Protein AF-T0ZQF3-F1 (afdb_monomer)

Sequence (94 aa):
LLWTWLKRRHPGKGERWIYNQYFQRRGLRNWVFAVPKGKLELVEASKTPIRRHVKIKGQAHPFDPKWTDYLNVRKTFSKLKREWDRFFGSHTAR

pLDDT: mean 86.38, std 11.75, range [34.78, 95.69]

Secondary structure (DSSP, 8-state):
-HHHHHHHH-TTS-HHHHHHHHEEEETTEEEEEB-TT-S-BPPPGGGS-----PPPPTT--TT-GGGHHHHHHHHHHHHHHHHHHHHH------

Solvent-accessible surface area (backbone atoms only — not comparable to full-atom values): 6107 Å² total; per-residue (Å²): 109,72,67,62,51,49,49,69,75,36,76,91,53,56,69,70,56,55,43,69,49,32,38,41,74,56,90,94,42,67,76,40,52,33,47,69,99,51,94,53,59,69,77,59,70,86,73,53,73,88,80,87,76,82,82,74,66,87,86,65,44,94,86,43,76,92,30,46,64,63,54,49,56,50,51,51,52,55,50,53,50,53,51,48,46,70,79,63,62,85,80,82,80,132

Radius of gyration: 22.58 Å; Cα contacts (8 Å, |Δi|>4): 51; chains: 1; bounding box: 43×25×59 Å

Structure (mmCIF, N/CA/C/O backbone):
data_AF-T0ZQF3-F1
#
_entry.id   AF-T0ZQF3-F1
#
loop_
_atom_site.group_PDB
_atom_site.id
_atom_site.type_symbol
_atom_site.label_atom_id
_atom_site.label_alt_id
_atom_site.label_comp_id
_atom_site.label_asym_id
_atom_site.label_entity_id
_atom_site.label_seq_id
_atom_site.pdbx_PDB_ins_code
_atom_site.Cartn_x
_atom_site.Cartn_y
_atom_site.Cartn_z
_atom_site.occupancy
_atom_site.B_iso_or_equiv
_atom_site.auth_seq_id
_atom_site.auth_comp_id
_atom_site.auth_asym_id
_atom_site.auth_atom_id
_atom_site.pdbx_PDB_model_num
ATOM 1 N N . LEU A 1 1 ? 0.420 -2.143 15.176 1.00 87.56 1 LEU A N 1
ATOM 2 C CA . LEU A 1 1 ? 0.834 -0.778 14.761 1.00 87.56 1 LEU A CA 1
ATOM 3 C C . LEU A 1 1 ? -0.325 0.224 14.774 1.00 87.56 1 LEU A C 1
ATOM 5 O O . LEU A 1 1 ? -0.291 1.112 15.615 1.00 87.56 1 LEU A O 1
ATOM 9 N N . LEU A 1 2 ? -1.366 0.081 13.936 1.00 92.25 2 LEU A N 1
ATOM 10 C CA . LEU A 1 2 ? -2.506 1.026 13.909 1.00 92.25 2 LEU A CA 1
ATOM 11 C C . LEU A 1 2 ? -3.218 1.172 15.261 1.00 92.25 2 LEU A C 1
ATOM 13 O O . LEU A 1 2 ? -3.479 2.284 15.702 1.00 92.25 2 LEU A O 1
ATOM 17 N N . TRP A 1 3 ? -3.474 0.057 15.947 1.00 92.12 3 TRP A N 1
ATOM 18 C CA . TRP A 1 3 ? -4.126 0.061 17.258 1.00 92.12 3 TRP A CA 1
ATOM 19 C C . TRP A 1 3 ? -3.343 0.870 18.299 1.00 92.12 3 TRP A C 1
ATOM 21 O O . TRP A 1 3 ? -3.879 1.787 18.911 1.00 92.12 3 TRP A O 1
ATOM 31 N N . THR A 1 4 ? -2.044 0.602 18.435 1.00 94.69 4 THR A N 1
ATOM 32 C CA . THR A 1 4 ? -1.145 1.341 19.333 1.00 94.69 4 THR A CA 1
ATOM 33 C C . THR A 1 4 ? -1.093 2.830 18.990 1.00 94.69 4 THR A C 1
ATOM 35 O O . THR A 1 4 ? -1.149 3.674 19.881 1.00 94.69 4 THR A O 1
ATOM 38 N N . TRP A 1 5 ? -1.033 3.164 17.696 1.00 94.31 5 TRP A N 1
ATOM 39 C CA . TRP A 1 5 ? -1.052 4.550 17.230 1.00 94.31 5 TRP A CA 1
ATOM 40 C C . TRP A 1 5 ? -2.352 5.266 17.612 1.00 94.31 5 TRP A C 1
ATOM 42 O O . TRP A 1 5 ? -2.302 6.397 18.092 1.00 94.31 5 TRP A O 1
ATOM 52 N N . LEU A 1 6 ? -3.499 4.600 17.470 1.00 94.69 6 LEU A N 1
ATOM 53 C CA . LEU A 1 6 ? -4.792 5.158 17.856 1.00 94.69 6 LEU A CA 1
ATOM 54 C C . LEU A 1 6 ? -4.912 5.372 19.364 1.00 94.69 6 LEU A C 1
ATOM 56 O O . LEU A 1 6 ? -5.359 6.442 19.766 1.00 94.69 6 LEU A O 1
ATOM 60 N N . LYS A 1 7 ? -4.480 4.409 20.191 1.00 94.69 7 LYS A N 1
ATOM 61 C CA . LYS A 1 7 ? -4.472 4.582 21.654 1.00 94.69 7 LYS A CA 1
ATOM 62 C C . LYS A 1 7 ? -3.630 5.785 22.066 1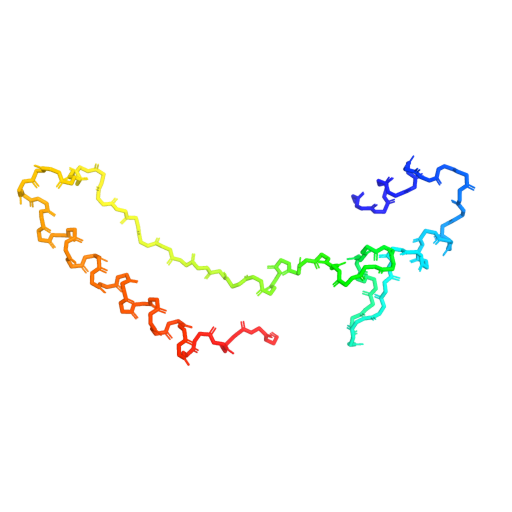.00 94.69 7 LYS A C 1
ATOM 64 O O . LYS A 1 7 ? -4.061 6.589 22.881 1.00 94.69 7 LYS A O 1
ATOM 69 N N . ARG A 1 8 ? -2.456 5.953 21.447 1.00 95.31 8 ARG A N 1
ATOM 70 C CA . ARG A 1 8 ? -1.585 7.109 21.697 1.00 95.31 8 ARG A CA 1
ATOM 71 C C . ARG A 1 8 ? -2.203 8.425 21.220 1.00 95.31 8 ARG A C 1
ATOM 73 O O . ARG A 1 8 ? -2.023 9.445 21.869 1.00 95.31 8 ARG A O 1
ATOM 80 N N . ARG A 1 9 ? -2.912 8.417 20.087 1.00 94.50 9 ARG A N 1
ATOM 81 C CA . ARG A 1 9 ? -3.602 9.601 19.550 1.00 94.50 9 ARG A CA 1
ATOM 82 C C . ARG A 1 9 ? -4.800 10.017 20.408 1.00 94.50 9 ARG A C 1
ATOM 84 O O . ARG A 1 9 ? -5.141 11.194 20.425 1.00 94.50 9 ARG A O 1
ATOM 91 N N . HIS A 1 10 ? -5.425 9.066 21.102 1.00 94.44 10 HIS A N 1
ATOM 92 C CA . HIS A 1 10 ? -6.652 9.272 21.871 1.00 94.44 10 HIS A CA 1
ATOM 93 C C . HIS A 1 10 ? -6.509 8.810 23.330 1.00 94.44 10 HIS A C 1
ATOM 95 O O . HIS A 1 10 ? -7.240 7.915 23.753 1.00 94.44 10 HIS A O 1
ATOM 101 N N . PRO A 1 11 ? -5.615 9.428 24.126 1.00 95.06 11 PRO A N 1
ATOM 102 C CA . PRO A 1 11 ? -5.321 8.974 25.488 1.00 95.06 11 PRO A CA 1
ATOM 103 C C . PRO A 1 11 ? -6.530 9.061 26.436 1.00 95.06 11 PRO A C 1
ATOM 105 O O . PRO A 1 11 ? -6.635 8.276 27.369 1.00 95.06 11 PRO A O 1
ATOM 108 N N . GLY A 1 12 ? -7.468 9.982 26.183 1.00 95.19 12 GLY A N 1
ATOM 109 C CA . GLY A 1 12 ? -8.686 10.164 26.983 1.00 95.19 12 GLY A CA 1
ATOM 110 C C . GLY A 1 12 ? -9.923 9.431 26.455 1.00 95.19 12 GLY A C 1
ATOM 111 O O . GLY A 1 12 ? -11.033 9.712 26.904 1.00 95.19 12 GLY A O 1
ATOM 112 N N . LYS A 1 13 ? -9.786 8.556 25.450 1.00 95.56 13 LYS A N 1
ATOM 113 C CA . LYS A 1 13 ? -10.917 7.807 24.884 1.00 95.56 13 LYS A CA 1
ATOM 114 C C . LYS A 1 13 ? -10.729 6.317 25.125 1.00 95.56 13 LYS A C 1
ATOM 116 O O . LYS A 1 13 ? -9.664 5.765 24.875 1.00 95.56 13 LYS A O 1
ATOM 121 N N . GLY A 1 14 ? -11.798 5.662 25.570 1.00 95.38 14 GLY A N 1
ATOM 122 C CA . GLY A 1 14 ? -11.794 4.218 25.773 1.00 95.38 14 GLY A CA 1
ATOM 123 C C . GLY A 1 14 ? -11.629 3.442 24.464 1.00 95.38 14 GLY A C 1
ATOM 124 O O . GLY A 1 14 ? -11.991 3.912 23.382 1.00 95.38 14 GLY A O 1
ATOM 125 N N . GLU A 1 15 ? -11.146 2.208 24.572 1.00 93.75 15 GLU A N 1
ATOM 126 C CA . GLU A 1 15 ? -10.876 1.339 23.420 1.00 93.75 15 GLU A CA 1
ATOM 127 C C . GLU A 1 15 ? -12.116 1.101 22.551 1.00 93.75 15 GLU A C 1
ATOM 129 O O . GLU A 1 15 ? -12.036 1.136 21.324 1.00 93.75 15 GLU A O 1
ATOM 134 N N . ARG A 1 16 ? -13.289 0.948 23.179 1.00 94.06 16 ARG A N 1
ATOM 135 C CA . ARG A 1 16 ? -14.570 0.791 22.476 1.00 94.06 16 ARG A CA 1
ATOM 136 C C . ARG A 1 16 ? -14.913 2.006 21.616 1.00 94.06 16 ARG A C 1
ATOM 138 O O . ARG A 1 16 ? -15.436 1.852 20.516 1.00 94.06 16 ARG A O 1
ATOM 145 N N . TRP A 1 17 ? -14.603 3.211 22.095 1.00 94.81 17 TRP A N 1
ATOM 146 C CA . TRP A 1 17 ? -14.810 4.428 21.315 1.00 94.81 17 TRP A CA 1
ATOM 147 C C . TRP A 1 17 ? -13.872 4.450 20.107 1.00 94.81 17 TRP A C 1
ATOM 149 O O . TRP A 1 17 ? -14.334 4.661 18.991 1.00 94.81 17 TRP A O 1
ATOM 159 N N . ILE A 1 18 ? -12.585 4.146 20.306 1.00 94.00 18 ILE A N 1
ATOM 160 C CA . ILE A 1 18 ? -11.596 4.071 19.219 1.00 94.00 18 ILE A CA 1
ATOM 161 C C . ILE A 1 18 ? -12.032 3.055 18.157 1.00 94.00 18 ILE A C 1
ATOM 163 O O . ILE A 1 18 ? -11.996 3.366 16.965 1.00 94.00 18 ILE A O 1
ATOM 167 N N . TYR A 1 19 ? -12.478 1.869 18.586 1.00 92.31 19 TYR A N 1
ATOM 168 C CA . TYR A 1 19 ? -12.991 0.835 17.693 1.00 92.31 19 TYR A CA 1
ATOM 169 C C . TYR A 1 19 ? -14.145 1.363 16.837 1.00 92.31 19 TYR A C 1
ATOM 171 O O . TYR A 1 19 ? -14.044 1.372 15.615 1.00 92.31 19 TYR A O 1
ATOM 179 N N . ASN A 1 20 ? -15.187 1.904 17.469 1.00 91.25 20 ASN A N 1
ATOM 180 C CA . ASN A 1 20 ? -16.372 2.397 16.767 1.00 91.25 20 ASN A CA 1
ATOM 181 C C . ASN A 1 20 ? -16.085 3.577 15.822 1.00 91.25 20 ASN A C 1
ATOM 183 O O . ASN A 1 20 ? -16.818 3.777 14.857 1.00 91.25 20 ASN A O 1
ATOM 187 N N . GLN A 1 21 ? -15.056 4.385 16.100 1.00 91.81 21 GLN A N 1
ATOM 188 C CA . GLN A 1 21 ? -14.709 5.530 15.255 1.00 91.81 21 GLN A CA 1
ATOM 189 C C . GLN A 1 21 ? -13.919 5.143 14.005 1.00 91.81 21 GLN A C 1
ATOM 191 O O . GLN A 1 21 ? -14.160 5.708 12.938 1.00 91.81 21 GLN A O 1
ATOM 196 N N . TYR A 1 22 ? -12.963 4.223 14.138 1.00 92.25 22 TYR A N 1
ATOM 197 C CA . TYR A 1 22 ? -11.972 3.953 13.092 1.00 92.25 22 TYR A CA 1
ATOM 198 C C . TYR A 1 22 ? -12.117 2.589 12.431 1.00 92.25 22 TYR A C 1
ATOM 200 O O . TYR A 1 22 ? -11.573 2.393 11.349 1.00 92.25 22 TYR A O 1
ATOM 208 N N . PHE A 1 23 ? -12.810 1.642 13.057 1.00 92.06 23 PHE A N 1
ATOM 209 C CA . PHE A 1 23 ? -12.968 0.295 12.533 1.00 92.06 23 PHE A CA 1
ATOM 210 C C . PHE A 1 23 ? -14.417 0.049 12.147 1.00 92.06 23 PHE A C 1
ATOM 212 O O . PHE A 1 23 ? -15.338 0.209 12.943 1.00 92.06 23 PHE A O 1
ATOM 219 N N . GLN A 1 24 ? -14.615 -0.347 10.895 1.00 89.56 24 GLN A N 1
ATOM 220 C CA . GLN A 1 24 ? -15.934 -0.585 10.327 1.00 89.56 24 GLN A CA 1
ATOM 221 C C . GLN A 1 24 ? -16.022 -1.991 9.738 1.00 89.56 24 GLN A C 1
ATOM 223 O O . GLN A 1 24 ? -15.014 -2.630 9.416 1.00 89.56 24 GLN A O 1
ATOM 228 N N . ARG A 1 25 ? -17.258 -2.470 9.594 1.00 89.31 25 ARG A N 1
ATOM 229 C CA . ARG A 1 25 ? -17.568 -3.662 8.808 1.00 89.31 25 ARG A CA 1
ATOM 230 C C . ARG A 1 25 ? -17.773 -3.261 7.350 1.00 89.31 25 ARG A C 1
ATOM 232 O O . ARG A 1 25 ? -18.550 -2.354 7.054 1.00 89.31 25 ARG A O 1
ATOM 239 N N . ARG A 1 26 ? -17.094 -3.952 6.436 1.00 87.00 26 ARG A N 1
ATOM 240 C CA . ARG A 1 26 ? -17.190 -3.755 4.984 1.00 87.00 26 ARG A CA 1
ATOM 241 C C . ARG A 1 26 ? -17.364 -5.115 4.315 1.00 87.00 26 ARG A C 1
ATOM 243 O O . ARG A 1 26 ? -16.435 -5.919 4.253 1.00 87.00 26 ARG A O 1
ATOM 250 N N . GLY A 1 27 ? -18.586 -5.397 3.864 1.00 86.44 27 GLY A N 1
ATOM 251 C CA . GLY A 1 27 ? -18.966 -6.716 3.355 1.00 86.44 27 GLY A CA 1
ATOM 252 C C . GLY A 1 27 ? -18.791 -7.809 4.416 1.00 86.44 27 GLY A C 1
ATOM 253 O O . GLY A 1 27 ? -19.353 -7.725 5.514 1.00 86.44 27 GLY A O 1
ATOM 254 N N . LEU A 1 28 ? -17.990 -8.824 4.087 1.00 88.50 28 LEU A N 1
ATOM 255 C CA . LEU A 1 28 ? -17.649 -9.936 4.983 1.00 88.50 28 LEU A CA 1
ATOM 256 C C . LEU A 1 28 ? -16.483 -9.620 5.934 1.00 88.50 28 LEU A C 1
ATOM 258 O O . LEU A 1 28 ? -16.187 -10.412 6.825 1.00 88.50 28 LEU A O 1
ATOM 262 N N . ARG A 1 29 ? -15.811 -8.473 5.766 1.00 87.12 29 ARG A N 1
ATOM 263 C CA . ARG A 1 29 ? -14.648 -8.097 6.575 1.00 87.12 29 ARG A CA 1
ATOM 264 C C . ARG A 1 29 ? -15.053 -7.205 7.742 1.00 87.12 29 ARG A C 1
ATOM 266 O O . ARG A 1 29 ? -15.761 -6.214 7.567 1.00 87.12 29 ARG A O 1
ATOM 273 N N . ASN A 1 30 ? -14.529 -7.533 8.917 1.00 88.88 30 ASN A N 1
ATOM 274 C CA . ASN A 1 30 ? -14.557 -6.686 10.107 1.00 88.88 30 ASN A CA 1
ATOM 275 C C . ASN A 1 30 ? -13.172 -6.063 10.327 1.00 88.88 30 ASN A C 1
ATOM 277 O O . ASN A 1 30 ? -12.201 -6.473 9.692 1.00 88.88 30 ASN A O 1
ATOM 281 N N . TRP A 1 31 ? -13.079 -5.089 11.237 1.00 91.31 31 TRP A N 1
ATOM 282 C CA . TRP A 1 31 ? -11.813 -4.419 11.567 1.00 91.31 31 TRP A CA 1
ATOM 283 C C . TRP A 1 31 ? -11.155 -3.716 10.367 1.00 91.31 31 TRP A C 1
ATOM 285 O O . TRP A 1 31 ? -9.930 -3.621 10.276 1.00 91.31 31 TRP A O 1
ATOM 295 N N . VAL A 1 32 ? -11.964 -3.174 9.453 1.00 91.50 32 VAL A N 1
ATOM 296 C CA . VAL A 1 32 ? -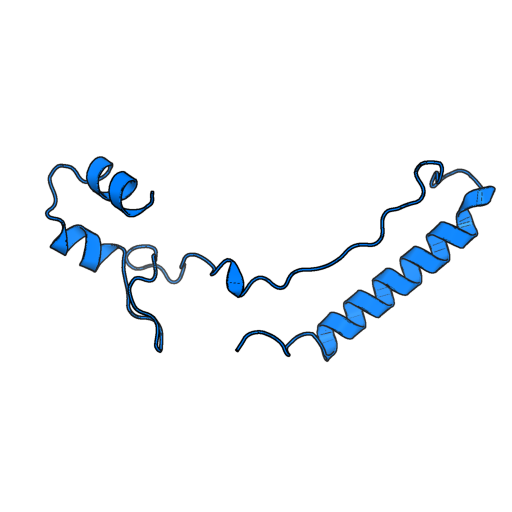11.450 -2.352 8.356 1.00 91.50 32 VAL A CA 1
ATOM 297 C C . VAL A 1 32 ? -11.194 -0.946 8.874 1.00 91.50 32 VAL A C 1
ATOM 299 O O . VAL A 1 32 ? -12.122 -0.266 9.310 1.00 91.50 32 VAL A O 1
ATOM 302 N N . PHE A 1 33 ? -9.928 -0.533 8.842 1.00 92.75 33 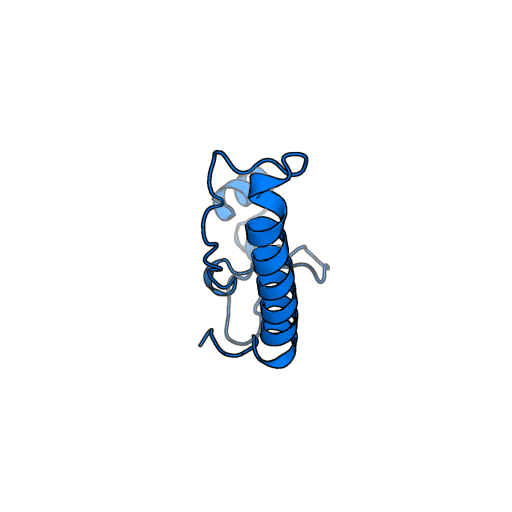PHE A N 1
ATOM 303 C CA . PHE A 1 33 ? -9.528 0.809 9.241 1.00 92.75 33 PHE A CA 1
ATOM 304 C C . PHE A 1 33 ? -10.005 1.829 8.203 1.00 92.75 33 PHE A C 1
ATOM 306 O O . PHE A 1 33 ? -9.604 1.774 7.038 1.00 92.75 33 PHE A O 1
ATOM 313 N N . ALA A 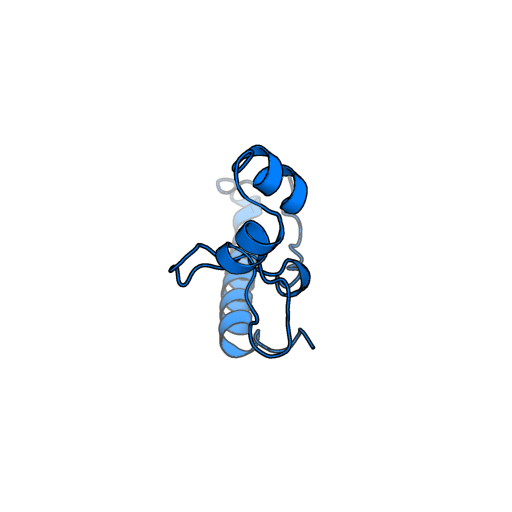1 34 ? -10.846 2.760 8.635 1.00 90.25 34 ALA A N 1
ATOM 314 C CA . ALA A 1 34 ? -11.452 3.781 7.800 1.00 90.25 34 ALA A CA 1
ATOM 315 C C . ALA A 1 34 ? -11.428 5.146 8.487 1.00 90.25 34 ALA A C 1
ATOM 317 O O . ALA A 1 34 ? -11.350 5.265 9.713 1.00 90.25 34 ALA A O 1
ATOM 318 N N . VAL A 1 35 ? -11.492 6.198 7.674 1.00 85.62 35 VAL A N 1
ATOM 319 C CA . VAL A 1 35 ? -11.589 7.566 8.181 1.00 85.62 35 VAL A CA 1
ATOM 320 C C . VAL A 1 35 ? -12.971 7.765 8.820 1.00 85.62 35 VAL A C 1
ATOM 322 O O . VAL A 1 35 ? -13.979 7.442 8.183 1.00 85.62 35 VAL A O 1
ATOM 325 N N . PRO A 1 36 ? -13.059 8.332 10.040 1.00 75.81 36 PRO A N 1
ATOM 326 C CA . PRO A 1 36 ? -14.339 8.651 10.660 1.00 75.81 36 PRO A CA 1
ATOM 327 C C . PRO A 1 36 ? -15.166 9.548 9.733 1.00 75.81 36 PRO A C 1
ATOM 329 O O . PRO A 1 36 ? -14.685 10.590 9.293 1.00 75.81 36 PRO A O 1
ATOM 332 N N . LYS A 1 37 ? -16.401 9.135 9.418 1.00 73.19 37 LYS A N 1
ATOM 333 C CA . LYS A 1 37 ? -17.317 9.827 8.482 1.00 73.19 37 LYS A CA 1
ATOM 334 C C . LYS A 1 37 ? -16.805 9.959 7.033 1.00 73.19 37 LYS A C 1
ATOM 336 O O . LYS A 1 37 ? -17.432 10.640 6.228 1.00 73.19 37 LYS A O 1
ATOM 341 N N . GLY A 1 38 ? -15.695 9.310 6.685 1.00 68.94 38 GLY A N 1
ATOM 342 C CA . GLY A 1 38 ? -15.120 9.324 5.344 1.00 68.94 38 GLY A CA 1
ATOM 343 C C . GLY A 1 38 ? -15.477 8.079 4.534 1.00 68.94 38 GLY A C 1
ATOM 344 O O . GLY A 1 38 ? -15.806 7.025 5.076 1.00 68.94 38 GLY A O 1
ATOM 345 N N . LYS A 1 39 ? -15.361 8.191 3.207 1.00 76.94 39 LYS A N 1
ATOM 346 C CA . LYS A 1 39 ? -15.437 7.044 2.282 1.00 76.94 39 LYS A CA 1
ATOM 347 C C . LYS A 1 39 ? -14.085 6.340 2.089 1.00 76.94 39 LYS A C 1
ATOM 349 O O . LYS A 1 39 ? -14.020 5.345 1.379 1.00 76.94 39 LYS A O 1
ATOM 354 N N . LEU A 1 40 ? -13.015 6.868 2.686 1.00 86.94 40 LEU A N 1
ATOM 355 C CA . LEU A 1 40 ? -11.659 6.347 2.533 1.00 86.94 40 LEU A CA 1
ATOM 356 C C . LEU A 1 40 ? -11.376 5.261 3.572 1.00 86.94 40 LEU A C 1
ATOM 358 O O . LEU A 1 40 ? -11.548 5.473 4.776 1.00 86.94 40 LEU A O 1
ATOM 362 N N . GLU A 1 41 ? -10.893 4.124 3.090 1.00 89.31 41 GLU A N 1
ATOM 363 C CA . GLU A 1 41 ? -10.428 3.000 3.894 1.00 89.31 41 GLU A CA 1
ATOM 364 C C . GLU A 1 41 ? -9.016 2.595 3.486 1.00 89.31 41 GLU A C 1
ATOM 366 O O . GLU A 1 41 ? -8.546 2.908 2.389 1.00 89.31 41 GLU A O 1
ATOM 371 N N . LEU A 1 42 ? -8.326 1.907 4.391 1.00 89.69 42 LEU A N 1
ATOM 372 C CA . LEU A 1 42 ? -7.015 1.368 4.084 1.00 89.69 42 LEU A CA 1
ATOM 373 C C . LEU A 1 42 ? -7.144 0.255 3.039 1.00 89.69 42 LEU A C 1
ATOM 375 O O . LEU A 1 42 ? -7.835 -0.742 3.259 1.00 89.69 42 LEU A O 1
ATOM 379 N N . VAL A 1 43 ? -6.435 0.418 1.921 1.00 88.56 43 VAL A N 1
ATOM 380 C CA . VAL A 1 43 ? -6.371 -0.598 0.869 1.00 88.56 43 VAL A CA 1
ATOM 381 C C . VAL A 1 43 ? -5.729 -1.864 1.424 1.00 88.56 43 VAL A C 1
ATOM 383 O O . VAL A 1 43 ? -4.724 -1.832 2.135 1.00 88.56 43 VAL A O 1
ATOM 386 N N . GLU A 1 44 ? -6.322 -3.002 1.088 1.00 88.06 44 GLU A N 1
ATOM 387 C CA . GLU A 1 44 ? -5.792 -4.297 1.475 1.00 88.06 44 GLU A CA 1
ATOM 388 C C . GLU A 1 44 ? -4.553 -4.632 0.641 1.00 88.06 44 GLU A C 1
ATOM 390 O O . GLU A 1 44 ? -4.619 -4.712 -0.587 1.00 88.06 44 GLU A O 1
ATOM 395 N N . ALA A 1 45 ? -3.423 -4.857 1.310 1.00 88.62 45 ALA A N 1
ATOM 396 C CA . ALA A 1 45 ? -2.171 -5.177 0.631 1.00 88.62 45 ALA A CA 1
ATOM 397 C C . ALA A 1 45 ? -2.285 -6.452 -0.225 1.00 88.62 45 ALA A C 1
ATOM 399 O O . ALA A 1 45 ? -1.779 -6.474 -1.341 1.00 88.62 45 ALA A O 1
ATOM 400 N N . SER A 1 46 ? -3.013 -7.472 0.245 1.00 87.62 46 SER A N 1
ATOM 401 C CA . SER A 1 46 ? -3.246 -8.729 -0.489 1.00 87.62 46 SER A CA 1
ATOM 402 C C . SER A 1 46 ? -4.060 -8.544 -1.775 1.00 87.62 46 SER A C 1
ATOM 404 O O . SER A 1 46 ? -3.857 -9.281 -2.734 1.00 87.62 46 SER A O 1
ATOM 406 N N . LYS A 1 47 ? -4.950 -7.542 -1.825 1.00 86.12 47 LYS A N 1
ATOM 407 C CA . LYS A 1 47 ? -5.719 -7.199 -3.032 1.00 86.12 47 LYS A CA 1
ATOM 408 C C . LYS A 1 47 ? -4.890 -6.452 -4.065 1.00 86.12 47 LYS A C 1
ATOM 410 O O . LYS A 1 47 ? -5.331 -6.306 -5.201 1.00 86.12 47 LYS A O 1
ATOM 415 N N . THR A 1 48 ? -3.719 -5.945 -3.685 1.00 87.44 48 THR A N 1
ATOM 416 C CA . THR A 1 48 ? -2.805 -5.332 -4.644 1.00 87.44 48 THR A CA 1
ATOM 417 C C . THR A 1 48 ? -2.122 -6.448 -5.431 1.00 87.44 48 THR A C 1
ATOM 419 O O . THR A 1 48 ? -1.332 -7.198 -4.854 1.00 87.44 48 THR A O 1
ATOM 422 N N . PRO A 1 49 ? -2.396 -6.592 -6.740 1.00 85.31 49 PRO A N 1
ATOM 423 C CA . PRO A 1 49 ? -1.813 -7.673 -7.515 1.00 85.31 49 PRO A CA 1
ATOM 424 C C . PRO A 1 49 ? -0.300 -7.489 -7.626 1.00 85.31 49 PRO A C 1
ATOM 426 O O . PRO A 1 49 ? 0.203 -6.390 -7.880 1.00 85.31 49 PRO A O 1
ATOM 429 N N . ILE A 1 50 ? 0.437 -8.589 -7.495 1.00 86.38 50 ILE A N 1
ATOM 430 C CA . ILE A 1 50 ? 1.888 -8.581 -7.669 1.00 86.38 50 ILE A CA 1
ATOM 431 C C . ILE A 1 50 ? 2.200 -8.446 -9.163 1.00 86.38 50 ILE A C 1
ATOM 433 O O . ILE A 1 50 ? 2.082 -9.400 -9.931 1.00 86.38 50 ILE A O 1
ATOM 437 N N . ARG A 1 51 ? 2.650 -7.260 -9.582 1.00 83.75 51 ARG A N 1
ATOM 438 C CA . ARG A 1 51 ? 3.085 -7.008 -10.962 1.00 83.75 51 ARG A CA 1
ATOM 439 C C . ARG A 1 51 ? 4.578 -7.264 -11.107 1.00 83.75 51 ARG A C 1
ATOM 441 O O . ARG A 1 51 ? 5.409 -6.589 -10.505 1.00 83.75 51 ARG A O 1
ATOM 448 N N . ARG A 1 52 ? 4.933 -8.254 -11.926 1.00 84.94 52 ARG A N 1
ATOM 449 C CA . ARG A 1 52 ? 6.331 -8.570 -12.243 1.00 84.94 52 ARG A CA 1
ATOM 450 C C . ARG A 1 52 ? 6.794 -7.749 -13.444 1.00 84.94 52 ARG A C 1
ATOM 452 O O . ARG A 1 52 ? 6.163 -7.762 -14.503 1.00 84.94 52 ARG A O 1
ATOM 459 N N . HIS A 1 53 ? 7.914 -7.057 -13.271 1.00 85.50 53 HIS A N 1
ATOM 460 C CA . HIS A 1 53 ? 8.549 -6.246 -14.302 1.00 85.50 53 HIS A CA 1
ATOM 461 C C . HIS A 1 53 ? 9.856 -6.907 -14.743 1.00 85.50 53 HIS A C 1
ATOM 463 O O . HIS A 1 53 ? 10.683 -7.277 -13.912 1.00 85.50 53 HIS A O 1
ATOM 469 N N . VAL A 1 54 ? 10.057 -7.040 -16.054 1.00 87.50 54 VAL A N 1
ATOM 470 C CA . VAL A 1 54 ? 11.341 -7.484 -16.613 1.00 87.50 54 VAL A CA 1
ATOM 471 C C . VAL A 1 54 ? 12.342 -6.343 -16.445 1.00 87.50 54 VAL A C 1
ATOM 473 O O . VAL A 1 54 ? 12.011 -5.208 -16.786 1.00 87.50 54 VAL A O 1
ATOM 476 N N . LYS A 1 55 ? 13.558 -6.594 -15.948 1.00 90.56 55 LYS A N 1
ATOM 477 C CA . LYS A 1 55 ? 14.590 -5.544 -15.853 1.00 90.56 55 LYS A CA 1
ATOM 478 C C . LYS A 1 55 ? 14.958 -4.995 -17.242 1.00 90.56 55 LYS A C 1
ATOM 480 O O . LYS A 1 55 ? 14.809 -5.678 -18.258 1.00 90.56 55 LYS A O 1
ATOM 485 N N . ILE A 1 56 ? 15.377 -3.732 -17.299 1.00 92.12 56 ILE A N 1
ATOM 486 C CA . ILE A 1 56 ? 15.971 -3.143 -18.506 1.00 92.12 56 ILE A CA 1
ATOM 487 C C . ILE A 1 56 ? 17.442 -3.567 -18.599 1.00 92.12 56 ILE A C 1
ATOM 489 O O . ILE A 1 56 ? 18.088 -3.774 -17.571 1.00 92.12 56 ILE A O 1
ATOM 493 N N . LYS A 1 57 ? 17.973 -3.719 -19.815 1.00 92.75 57 LYS A N 1
ATOM 494 C CA . LYS A 1 57 ? 19.415 -3.914 -20.012 1.00 92.75 57 LYS A CA 1
ATOM 495 C C . LYS A 1 57 ? 20.144 -2.660 -19.520 1.00 92.75 57 LYS A C 1
ATOM 497 O O . LYS A 1 57 ? 19.849 -1.574 -20.001 1.00 92.75 57 LYS A O 1
ATOM 502 N N . GLY A 1 58 ? 21.073 -2.804 -18.574 1.00 92.69 58 GLY A N 1
ATOM 503 C CA . GLY A 1 58 ? 21.713 -1.656 -17.911 1.00 92.69 58 GLY A CA 1
ATOM 504 C C . GLY A 1 58 ? 22.502 -0.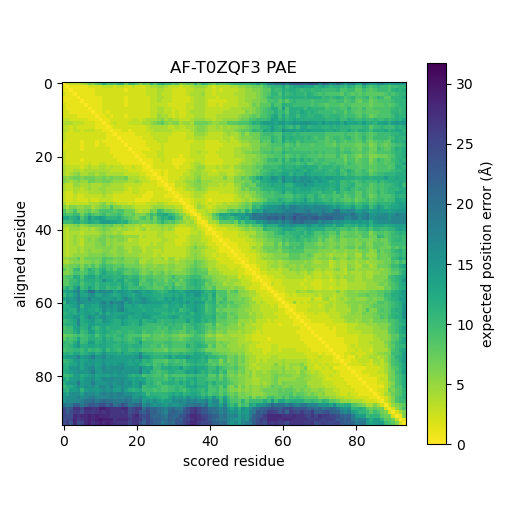737 -18.850 1.00 92.69 58 GLY A C 1
ATOM 505 O O . GLY A 1 58 ? 22.553 0.461 -18.620 1.00 92.69 58 GLY A O 1
ATOM 506 N N . GLN A 1 59 ? 23.055 -1.282 -19.936 1.00 93.25 59 GLN A N 1
ATOM 507 C CA . GLN A 1 59 ? 23.775 -0.516 -20.961 1.00 93.25 59 GLN A CA 1
ATOM 508 C C . GLN A 1 59 ? 22.847 0.183 -21.969 1.00 93.25 59 GLN A C 1
ATOM 510 O O . GLN A 1 59 ? 23.329 0.932 -22.813 1.00 93.25 59 GLN A O 1
ATOM 515 N N . ALA A 1 60 ? 21.535 -0.081 -21.931 1.00 91.81 60 ALA A N 1
ATOM 516 C CA . ALA A 1 60 ? 20.612 0.472 -22.911 1.00 91.81 60 ALA A CA 1
ATOM 517 C C . ALA A 1 60 ? 20.365 1.958 -22.657 1.00 91.81 60 ALA A C 1
ATOM 519 O O . ALA A 1 60 ? 19.743 2.331 -21.661 1.00 91.81 60 ALA A O 1
ATOM 520 N N . HIS A 1 61 ? 20.811 2.787 -23.597 1.00 90.06 61 HIS A N 1
ATOM 521 C CA . HIS A 1 61 ? 20.678 4.233 -23.525 1.00 90.06 61 HIS A CA 1
ATOM 522 C C . HIS A 1 61 ? 19.684 4.753 -24.580 1.00 90.06 61 HIS A C 1
ATOM 524 O O . HIS A 1 61 ? 19.769 4.340 -25.736 1.00 90.06 61 HIS A O 1
ATOM 530 N N . PRO A 1 62 ? 18.752 5.666 -24.237 1.00 90.12 62 PRO A N 1
ATOM 531 C CA . PRO A 1 62 ? 17.724 6.142 -25.171 1.00 90.12 62 PRO A CA 1
ATOM 532 C C . PRO A 1 62 ? 18.243 6.856 -26.421 1.00 90.12 62 PRO A C 1
ATOM 534 O O . PRO A 1 62 ? 17.553 6.860 -27.435 1.00 90.12 62 PRO A O 1
ATOM 537 N N . PHE A 1 63 ? 19.425 7.467 -26.332 1.00 91.12 63 PHE A N 1
ATOM 538 C CA . PHE A 1 63 ? 20.006 8.283 -27.403 1.00 91.12 63 PHE A CA 1
ATOM 539 C C . PHE A 1 63 ? 21.087 7.554 -28.211 1.00 91.12 63 PHE A C 1
ATOM 541 O O . PHE A 1 63 ? 21.645 8.134 -29.132 1.00 91.12 63 PHE A O 1
ATOM 548 N N . ASP A 1 64 ? 21.402 6.304 -27.864 1.00 94.50 64 ASP A N 1
ATOM 549 C CA . ASP A 1 64 ? 22.343 5.489 -28.632 1.00 94.50 64 ASP A CA 1
ATOM 550 C C . ASP A 1 64 ? 21.560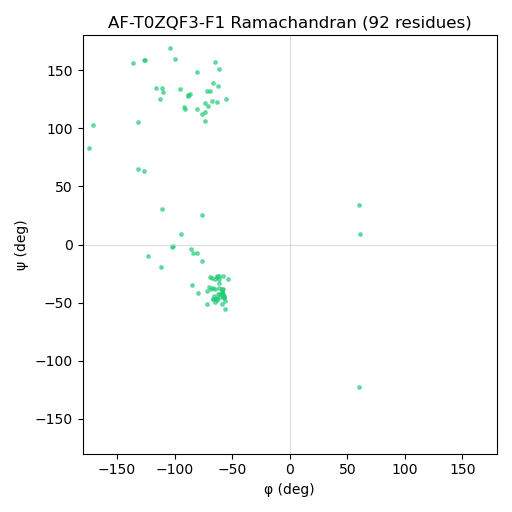 4.668 -29.680 1.00 94.50 64 ASP A C 1
ATOM 552 O O . ASP A 1 64 ? 20.724 3.838 -29.290 1.00 94.50 64 ASP A O 1
ATOM 556 N N . PRO A 1 65 ? 21.814 4.873 -30.993 1.00 94.19 65 PRO A N 1
ATOM 557 C CA . PRO A 1 65 ? 21.117 4.175 -32.074 1.00 94.19 65 PRO A CA 1
ATOM 558 C C . PRO A 1 65 ? 21.147 2.649 -31.948 1.00 94.19 65 PRO A C 1
ATOM 560 O O . PRO A 1 65 ? 20.197 1.971 -32.336 1.00 94.19 65 PRO A O 1
ATOM 563 N N . LYS A 1 66 ? 22.201 2.090 -31.336 1.00 95.38 66 LYS A N 1
ATOM 564 C CA . LYS A 1 66 ? 22.339 0.646 -31.104 1.00 95.38 66 LYS A CA 1
ATOM 565 C C . LYS A 1 66 ? 21.187 0.061 -30.277 1.00 95.38 66 LYS A C 1
ATOM 567 O O . LYS A 1 66 ? 20.885 -1.127 -30.388 1.00 95.38 66 LYS A O 1
ATOM 572 N N . TRP A 1 67 ? 20.546 0.865 -29.427 1.00 95.69 67 TRP A N 1
ATOM 573 C CA . TRP A 1 67 ? 19.479 0.414 -28.527 1.00 95.69 67 TRP A CA 1
ATOM 574 C C . TRP A 1 67 ? 18.074 0.768 -29.001 1.00 95.69 67 TRP A C 1
ATOM 576 O O . TRP A 1 67 ? 17.104 0.376 -28.342 1.00 95.69 67 TRP A O 1
ATOM 586 N N . THR A 1 68 ? 17.940 1.471 -30.127 1.00 93.75 68 THR A N 1
ATOM 587 C CA . THR A 1 68 ? 16.652 1.951 -30.633 1.00 93.75 68 THR A CA 1
ATOM 588 C C . THR A 1 68 ? 15.656 0.807 -30.812 1.00 93.75 68 THR A C 1
ATOM 590 O O . THR A 1 68 ? 14.556 0.871 -30.259 1.00 93.75 68 THR A O 1
ATOM 593 N N . ASP A 1 69 ? 16.060 -0.288 -31.456 1.00 94.50 69 ASP A N 1
ATOM 594 C CA . ASP A 1 69 ? 15.180 -1.437 -31.699 1.00 94.50 69 ASP A CA 1
ATOM 595 C C . ASP A 1 69 ? 14.734 -2.118 -30.403 1.00 94.50 69 ASP A C 1
ATOM 597 O O . ASP A 1 69 ? 13.541 -2.342 -30.178 1.00 94.50 69 ASP A O 1
ATOM 601 N N . TYR A 1 70 ? 15.676 -2.381 -29.492 1.00 93.62 70 TYR A N 1
ATOM 602 C CA . TYR A 1 70 ? 15.384 -2.973 -28.184 1.00 93.62 70 TYR A CA 1
ATOM 603 C C . TYR A 1 70 ? 14.369 -2.135 -27.391 1.00 93.62 70 TYR A C 1
ATOM 605 O O . TYR A 1 70 ? 13.418 -2.672 -26.813 1.00 93.62 70 TYR A O 1
ATOM 613 N N . LEU A 1 71 ? 14.556 -0.812 -27.364 1.00 93.62 71 LEU A N 1
ATOM 614 C CA . LEU A 1 71 ? 13.666 0.103 -26.656 1.00 93.62 71 LEU A CA 1
ATOM 615 C C . LEU A 1 71 ? 12.300 0.214 -27.343 1.00 93.62 71 LEU A C 1
ATOM 617 O O . LEU A 1 71 ? 11.286 0.287 -26.645 1.00 93.62 71 LEU A O 1
ATOM 621 N N . ASN A 1 72 ? 12.247 0.174 -28.675 1.00 93.81 72 ASN A N 1
ATOM 622 C CA . ASN A 1 72 ? 11.001 0.207 -29.440 1.00 93.81 72 ASN A CA 1
ATOM 623 C C . ASN A 1 72 ? 10.150 -1.042 -29.189 1.00 93.81 72 ASN A C 1
ATOM 625 O O . ASN A 1 72 ? 8.990 -0.909 -28.795 1.00 93.81 72 ASN A O 1
ATOM 629 N N . VAL A 1 73 ? 10.734 -2.240 -29.290 1.00 92.81 73 VAL A N 1
ATOM 630 C CA . VAL A 1 73 ? 10.046 -3.510 -28.980 1.00 92.81 73 VAL A CA 1
ATOM 631 C C . VAL A 1 73 ? 9.541 -3.529 -27.536 1.00 92.81 73 VAL A C 1
ATOM 633 O O . VAL A 1 73 ? 8.430 -3.966 -27.234 1.00 92.81 73 VAL A O 1
ATOM 636 N N . ARG A 1 74 ? 10.331 -3.005 -26.599 1.00 91.81 74 ARG A N 1
ATOM 637 C CA . ARG A 1 74 ? 9.918 -2.930 -25.196 1.00 91.81 74 ARG A CA 1
ATOM 638 C C . ARG A 1 74 ? 8.765 -1.944 -24.977 1.00 91.81 74 ARG A C 1
ATOM 640 O O . ARG A 1 74 ? 7.878 -2.222 -24.163 1.00 91.81 74 ARG A O 1
ATOM 647 N N . LYS A 1 75 ? 8.762 -0.800 -25.672 1.00 90.38 75 LYS A N 1
ATOM 648 C CA . LYS A 1 75 ? 7.668 0.187 -25.635 1.00 90.38 75 LYS A CA 1
ATOM 649 C C . LYS A 1 75 ? 6.374 -0.408 -26.186 1.00 90.38 75 LYS A C 1
ATOM 651 O O . LYS A 1 75 ? 5.337 -0.263 -25.534 1.00 90.38 75 LYS A O 1
ATOM 656 N N . THR A 1 76 ? 6.431 -1.100 -27.328 1.00 91.88 76 THR A N 1
ATOM 657 C CA . THR A 1 76 ? 5.259 -1.752 -27.934 1.00 91.88 76 THR A CA 1
ATOM 658 C C . THR A 1 76 ? 4.716 -2.845 -27.020 1.00 91.88 76 THR A C 1
ATOM 660 O O . THR A 1 76 ? 3.535 -2.810 -26.680 1.00 91.88 76 THR A O 1
ATOM 663 N N . PHE A 1 77 ? 5.577 -3.718 -26.487 1.00 87.00 77 PHE A N 1
ATOM 664 C CA . PHE A 1 77 ? 5.171 -4.739 -25.518 1.00 87.00 77 PHE A CA 1
ATOM 665 C C . PHE A 1 77 ? 4.542 -4.130 -24.25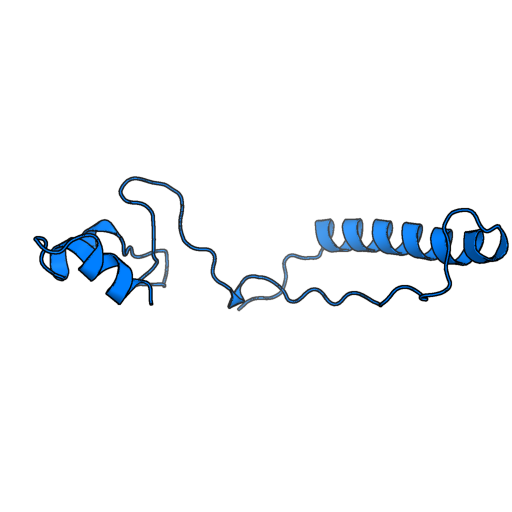5 1.00 87.00 77 PHE A C 1
ATOM 667 O O . PHE A 1 77 ? 3.515 -4.599 -23.775 1.00 87.00 77 PHE A O 1
ATOM 674 N N . SER A 1 78 ? 5.103 -3.035 -23.731 1.00 86.12 78 SER A N 1
ATOM 675 C CA . SER A 1 78 ? 4.543 -2.340 -22.561 1.00 86.12 78 SER A CA 1
ATOM 676 C C . SER A 1 78 ? 3.200 -1.665 -22.855 1.00 86.12 78 SER A C 1
ATOM 678 O O . SER A 1 78 ? 2.397 -1.474 -21.942 1.00 86.12 78 SER A O 1
ATOM 680 N N . LYS A 1 79 ? 2.949 -1.244 -24.101 1.00 85.56 79 LYS A N 1
ATOM 681 C CA . LYS A 1 79 ? 1.652 -0.706 -24.533 1.00 85.56 79 LYS A CA 1
ATOM 682 C C . LYS A 1 79 ? 0.613 -1.825 -24.629 1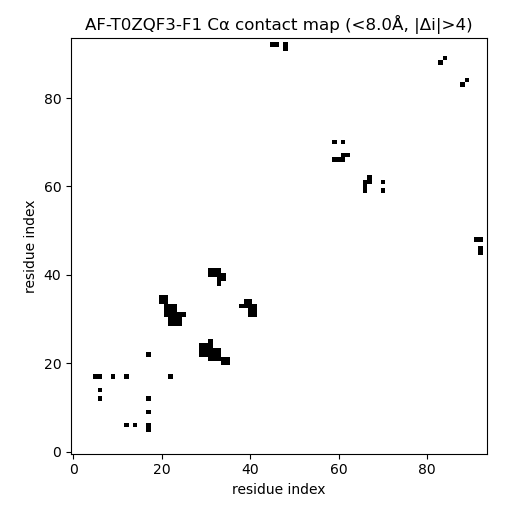.00 85.56 79 LYS A C 1
ATOM 684 O O . LYS A 1 79 ? -0.410 -1.727 -23.961 1.00 85.56 79 LYS A O 1
ATOM 689 N N . LEU A 1 80 ? 0.942 -2.907 -25.335 1.00 84.75 80 LEU A N 1
ATOM 690 C CA . LEU A 1 80 ? 0.087 -4.089 -25.468 1.00 84.75 80 LEU A CA 1
ATOM 691 C C . LEU A 1 80 ? -0.248 -4.698 -24.107 1.00 84.75 80 LEU A C 1
ATOM 693 O O . LEU A 1 80 ? -1.406 -4.973 -23.828 1.00 84.75 80 LEU A O 1
ATOM 697 N N . LYS A 1 81 ? 0.738 -4.824 -23.211 1.00 81.44 81 LYS A N 1
ATOM 698 C CA . LYS A 1 81 ? 0.513 -5.320 -21.849 1.00 81.44 81 LYS A CA 1
ATOM 699 C C . LYS A 1 81 ? -0.457 -4.439 -21.060 1.00 81.44 81 LYS A C 1
ATOM 701 O O . LYS A 1 81 ? -1.339 -4.966 -20.399 1.00 81.44 81 LYS A O 1
ATOM 706 N N . ARG A 1 82 ? -0.338 -3.108 -21.149 1.00 82.44 82 ARG A N 1
ATOM 707 C CA . ARG A 1 82 ? -1.277 -2.178 -20.489 1.00 82.44 82 ARG A CA 1
ATOM 708 C C . ARG A 1 82 ? -2.692 -2.286 -21.050 1.00 82.44 82 ARG A C 1
ATOM 710 O O . ARG A 1 82 ? -3.645 -2.156 -20.292 1.00 82.44 82 ARG A O 1
ATOM 717 N N . GLU A 1 83 ? -2.826 -2.474 -22.359 1.00 83.50 83 GLU A N 1
ATOM 718 C CA . GLU A 1 83 ? -4.122 -2.698 -23.002 1.00 83.50 83 GLU A CA 1
ATOM 719 C C . GLU A 1 83 ? -4.715 -4.041 -22.562 1.00 83.50 83 GLU A C 1
ATOM 721 O O . GLU A 1 83 ? -5.850 -4.075 -22.097 1.00 83.50 83 GLU A O 1
ATOM 726 N N . TRP A 1 84 ? -3.926 -5.114 -22.580 1.00 77.25 84 TRP A N 1
ATOM 727 C CA . TRP A 1 84 ? -4.340 -6.442 -22.128 1.00 77.25 84 TRP A CA 1
ATOM 728 C C . TRP A 1 84 ? -4.757 -6.452 -20.647 1.00 77.25 84 TRP A C 1
ATOM 730 O O . TRP A 1 84 ? -5.833 -6.944 -20.317 1.00 77.25 84 TRP A O 1
ATOM 740 N N . ASP A 1 85 ? -3.981 -5.809 -19.768 1.00 79.12 85 ASP A N 1
ATOM 741 C CA . ASP A 1 85 ? -4.318 -5.629 -18.348 1.00 79.12 85 ASP A CA 1
ATOM 742 C C . ASP A 1 85 ? -5.615 -4.817 -18.159 1.00 79.12 85 ASP A C 1
ATOM 744 O O . ASP A 1 85 ? -6.360 -5.053 -17.210 1.00 79.12 85 ASP A O 1
ATOM 748 N N . ARG A 1 86 ? -5.914 -3.860 -19.047 1.00 76.06 86 ARG A N 1
ATOM 749 C CA . ARG A 1 86 ? -7.146 -3.056 -18.985 1.00 76.06 86 ARG A CA 1
ATOM 750 C C . ARG A 1 86 ? -8.384 -3.871 -19.365 1.00 76.06 86 ARG A C 1
ATOM 752 O O . ARG A 1 86 ? -9.423 -3.688 -18.742 1.00 76.06 86 ARG A O 1
ATOM 759 N N . PHE A 1 87 ? -8.278 -4.730 -20.379 1.00 75.19 87 PHE A N 1
ATOM 760 C CA . PHE A 1 87 ? -9.404 -5.523 -20.883 1.00 75.19 87 PHE A CA 1
ATOM 761 C C . PHE A 1 87 ? -9.627 -6.820 -20.099 1.00 75.19 87 PHE A C 1
ATOM 763 O O . PHE A 1 87 ? -10.771 -7.221 -19.907 1.00 75.19 87 PHE A O 1
ATOM 770 N N . PHE A 1 88 ? -8.557 -7.458 -19.620 1.00 67.88 88 PHE A N 1
ATOM 771 C CA . PHE A 1 88 ? -8.617 -8.800 -19.029 1.00 67.88 88 PHE A CA 1
ATOM 772 C C . PHE A 1 88 ? -8.077 -8.880 -17.589 1.00 67.88 88 PHE A C 1
ATOM 774 O O . PHE A 1 88 ? -8.271 -9.890 -16.915 1.00 67.88 88 PHE A O 1
ATOM 781 N N . GLY A 1 89 ? -7.431 -7.828 -17.071 1.00 61.94 89 GLY A N 1
ATOM 782 C CA . GLY A 1 89 ? -6.687 -7.842 -15.801 1.00 61.94 89 GLY A CA 1
ATOM 783 C C . GLY A 1 89 ? -7.507 -7.801 -14.503 1.00 61.94 89 GLY A C 1
ATOM 784 O O . GLY A 1 89 ? -6.984 -7.364 -13.480 1.00 61.94 89 GLY A O 1
ATOM 785 N N . SER A 1 90 ? -8.762 -8.257 -14.501 1.00 56.38 90 SER A N 1
ATOM 786 C CA . SER A 1 90 ? -9.645 -8.287 -13.321 1.00 56.38 90 SER A CA 1
ATOM 787 C C . SER A 1 90 ? -9.956 -9.696 -12.794 1.00 56.38 90 SER A C 1
ATOM 789 O O . SER A 1 90 ? -11.015 -9.914 -12.214 1.00 56.38 90 SER A O 1
ATOM 791 N N . HIS A 1 91 ? -9.045 -10.661 -12.947 1.00 54.84 91 HIS A N 1
ATOM 792 C CA . HIS A 1 91 ? -9.278 -12.039 -12.490 1.00 54.84 91 HIS A CA 1
ATOM 793 C C . HIS A 1 91 ? -8.115 -12.609 -11.683 1.00 54.84 91 HIS A C 1
ATOM 795 O O . HIS A 1 91 ? -7.502 -13.575 -12.102 1.00 54.84 91 HIS A O 1
ATOM 801 N N . THR A 1 92 ? -7.827 -12.044 -10.511 1.00 46.62 92 THR A N 1
ATOM 802 C CA . THR A 1 92 ? -7.239 -12.817 -9.397 1.00 46.62 92 THR A CA 1
ATOM 803 C C . THR A 1 92 ? -7.235 -11.985 -8.120 1.00 46.62 92 THR A C 1
ATOM 805 O O . THR A 1 92 ? -6.391 -11.107 -7.960 1.00 46.62 92 THR A O 1
ATOM 808 N N . ALA A 1 93 ? -8.186 -12.284 -7.236 1.00 37.47 93 ALA A N 1
ATOM 809 C CA . ALA A 1 93 ? -8.036 -12.321 -5.778 1.00 37.47 93 ALA A CA 1
ATOM 810 C C . ALA A 1 93 ? -9.364 -12.848 -5.195 1.00 37.47 93 ALA A C 1
ATOM 812 O O . ALA A 1 93 ? -10.252 -12.066 -4.853 1.00 37.47 93 ALA A O 1
ATOM 813 N N . ARG A 1 94 ? -9.526 -14.177 -5.180 1.00 34.78 94 ARG A N 1
ATOM 814 C CA . ARG A 1 94 ? -10.360 -14.855 -4.178 1.00 34.78 94 ARG A CA 1
ATOM 815 C C . ARG A 1 94 ? -9.450 -15.243 -3.026 1.00 34.78 94 ARG A C 1
ATOM 817 O O . ARG A 1 94 ? -8.297 -15.619 -3.335 1.00 34.78 94 ARG A O 1
#

Foldseek 3Di:
DVLVVLCVVCVPDDSVVSCVQAWDDDPPDTRFGAHGVDPDTDDD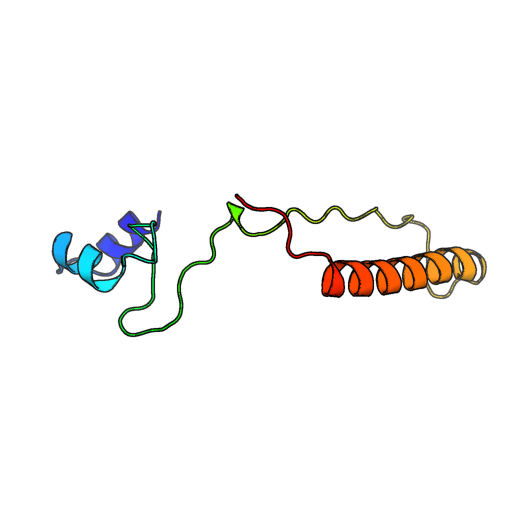PLVPDDDDDDDDDPPQDPPDPVNVVVVVVVVVVVVVVVVCCVVPVPDDDD

Organism: NCBI:txid410659

Mean predicted aligned error: 8.08 Å

Nearest PDB structures (foldseek):
  6mec-assembly1_C  TM=7.791E-01  e=2.260E-02  Thermosynechococcus vestitus BP-1